Protein AF-A1HQA8-F1 (afdb_monomer_lite)

InterPro domains:
  IPR007272 Sulphur transport TsuA/YedE [PF04143] (1-130)

pLDDT: mean 73.82, std 12.8, range [49.72, 91.0]

Foldseek 3Di:
DVVVLVVLVVVLVCVVVPPDPPDQDFPWVCVVVVVVVQVVLCVVLVHDPVGLVVVVVVVDVSSVVVVVVVVVVVVVCVVCCVPPCCVPIPVPGDRDDCCVVQNSVRVSVVVVVVVVVVVVVVVVVVVVVVVVVVVVPPPDD

Organism: NCBI:txid401526

Radius of gyration: 20.5 Å; chains: 1; bounding box: 38×41×57 Å

Sequence (141 aa):
MWAIAVQTLITAVFLSKGMQPNVIWWAGPGALLGGLLFGIGIVIAGGCETGWMYRAMEGQIHFWFVGLGNIIGATLLTLAWDPIIYPLFAAPFPRIDLAKQFGLAGAIGLTLIMLLSLYIWADWYQTSKKGILLRRSPDAR

Structure (mmCIF, N/CA/C/O backbone):
data_AF-A1HQA8-F1
#
_entry.id   AF-A1HQA8-F1
#
loop_
_atom_site.group_PDB
_atom_site.id
_atom_site.type_symbol
_atom_site.label_atom_id
_atom_site.label_alt_id
_atom_site.label_comp_id
_atom_site.label_asym_id
_atom_site.label_entity_id
_atom_site.label_seq_id
_atom_site.pdbx_PDB_ins_code
_atom_site.Cartn_x
_atom_site.Cartn_y
_atom_site.Cartn_z
_atom_site.occupancy
_atom_site.B_iso_or_equiv
_atom_site.auth_seq_id
_atom_site.auth_comp_id
_atom_site.auth_asym_id
_atom_site.auth_atom_id
_atom_site.pdbx_PDB_model_num
ATOM 1 N N . MET A 1 1 ? -16.429 0.408 -6.640 1.00 69.38 1 MET A N 1
ATOM 2 C CA . MET A 1 1 ? -17.281 0.563 -5.438 1.00 69.38 1 MET A CA 1
ATOM 3 C C . MET A 1 1 ? -18.115 -0.665 -5.149 1.00 69.38 1 MET A C 1
ATOM 5 O O . MET A 1 1 ? -18.008 -1.171 -4.044 1.00 69.38 1 MET A O 1
ATOM 9 N N . TRP A 1 2 ? -18.852 -1.195 -6.128 1.00 77.31 2 TRP A N 1
ATOM 10 C CA . TRP A 1 2 ? -19.643 -2.420 -5.956 1.00 77.31 2 TRP A CA 1
ATOM 11 C C . TRP A 1 2 ? -18.849 -3.602 -5.386 1.00 77.31 2 TRP A C 1
ATOM 13 O O . TRP A 1 2 ? -19.298 -4.204 -4.423 1.00 77.31 2 TRP A O 1
ATOM 23 N N . ALA A 1 3 ? -17.632 -3.862 -5.877 1.00 82.94 3 ALA A N 1
ATOM 24 C CA . ALA A 1 3 ? -16.778 -4.924 -5.330 1.00 82.94 3 ALA A CA 1
ATOM 25 C C . ALA A 1 3 ? -16.448 -4.737 -3.833 1.00 82.94 3 ALA A C 1
ATOM 27 O O . ALA A 1 3 ? -16.482 -5.696 -3.071 1.00 82.94 3 ALA A O 1
ATOM 28 N N . ILE A 1 4 ? -16.189 -3.496 -3.401 1.00 82.06 4 ILE A N 1
ATOM 29 C CA . ILE A 1 4 ? -15.885 -3.174 -1.996 1.00 82.06 4 ILE A CA 1
ATOM 30 C C . ILE A 1 4 ? -17.142 -3.337 -1.138 1.00 82.06 4 ILE A C 1
ATOM 32 O O . ILE A 1 4 ? -17.073 -3.940 -0.075 1.00 82.06 4 ILE A O 1
ATOM 36 N N . ALA A 1 5 ? -18.294 -2.865 -1.620 1.00 80.56 5 ALA A N 1
ATOM 37 C CA . ALA A 1 5 ? -19.570 -3.013 -0.923 1.00 80.56 5 ALA A CA 1
ATOM 38 C C . ALA A 1 5 ? -19.991 -4.487 -0.781 1.00 80.56 5 ALA A C 1
ATOM 40 O O . ALA A 1 5 ? -20.459 -4.908 0.271 1.00 80.56 5 ALA A O 1
ATOM 41 N N . VAL A 1 6 ? -19.788 -5.301 -1.818 1.00 86.56 6 VAL A N 1
ATOM 42 C CA . VAL A 1 6 ? -20.059 -6.743 -1.755 1.00 86.56 6 VAL A CA 1
ATOM 43 C C . VAL A 1 6 ? -19.109 -7.422 -0.766 1.00 86.56 6 VAL A C 1
ATOM 45 O O . VAL A 1 6 ? -19.564 -8.196 0.072 1.00 86.56 6 VAL A O 1
ATOM 48 N N . GLN A 1 7 ? -17.815 -7.087 -0.786 1.00 82.88 7 GLN A N 1
ATOM 49 C CA . GLN A 1 7 ? -16.840 -7.643 0.156 1.00 82.88 7 GLN A CA 1
ATOM 50 C C . GLN A 1 7 ? -17.160 -7.288 1.616 1.00 82.88 7 GLN A C 1
ATOM 52 O O . GLN A 1 7 ? -17.046 -8.151 2.492 1.00 82.88 7 GLN A O 1
ATOM 57 N N . THR A 1 8 ? -17.571 -6.048 1.904 1.00 80.75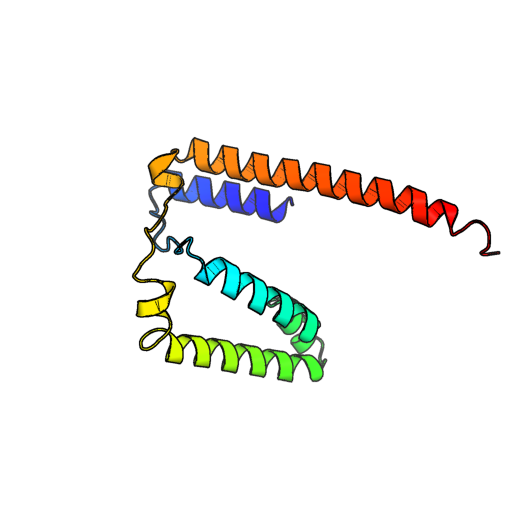 8 THR A N 1
ATOM 58 C CA . THR A 1 8 ? -17.933 -5.636 3.270 1.00 80.75 8 THR A CA 1
ATOM 59 C C . THR A 1 8 ? -19.194 -6.347 3.756 1.00 80.75 8 THR A C 1
ATOM 61 O O . THR A 1 8 ? -19.222 -6.811 4.895 1.00 80.75 8 THR A O 1
ATOM 64 N N . LEU A 1 9 ? -20.199 -6.517 2.890 1.00 81.12 9 LEU A N 1
ATOM 65 C CA . LEU A 1 9 ? -21.412 -7.280 3.200 1.00 81.12 9 LEU A CA 1
ATOM 66 C C . LEU A 1 9 ? -21.117 -8.765 3.450 1.00 81.12 9 LEU A C 1
ATOM 68 O O . LEU A 1 9 ? -21.610 -9.327 4.425 1.00 81.12 9 LEU A O 1
ATOM 72 N N . ILE A 1 10 ? -20.277 -9.395 2.623 1.00 82.88 10 ILE A N 1
ATOM 73 C CA . ILE A 1 10 ? -19.847 -10.784 2.835 1.00 82.88 10 ILE A CA 1
ATOM 74 C C . ILE A 1 10 ? -19.127 -10.896 4.181 1.00 82.88 10 ILE A C 1
ATOM 76 O O . ILE A 1 10 ? -19.504 -11.715 5.012 1.00 82.88 10 ILE A O 1
ATOM 80 N N . THR A 1 11 ? -18.156 -10.023 4.450 1.00 78.75 11 THR A N 1
ATOM 81 C CA . THR A 1 11 ? -17.411 -10.024 5.719 1.00 78.75 11 THR A CA 1
ATOM 82 C C . THR A 1 11 ? -18.355 -9.881 6.922 1.00 78.75 11 THR A C 1
ATOM 84 O O . THR A 1 11 ? -18.227 -10.621 7.894 1.00 78.75 11 THR A O 1
ATOM 87 N N . ALA A 1 12 ? -19.375 -9.023 6.838 1.00 75.25 12 ALA A N 1
ATOM 88 C CA . ALA A 1 12 ? -20.391 -8.874 7.882 1.00 75.25 12 ALA A CA 1
ATOM 89 C C . ALA A 1 12 ? -21.193 -10.161 8.155 1.00 75.25 12 ALA A C 1
ATOM 91 O O . ALA A 1 12 ? -21.435 -10.502 9.314 1.00 75.25 12 ALA A O 1
ATOM 92 N N . VAL A 1 13 ? -21.577 -10.895 7.105 1.00 78.69 13 VAL A N 1
ATOM 93 C CA . VAL A 1 13 ? -22.278 -12.187 7.226 1.00 78.69 13 VAL A CA 1
ATOM 94 C C . VAL A 1 13 ? -21.373 -13.258 7.841 1.00 78.69 13 VAL A C 1
ATOM 96 O O . VAL A 1 13 ? -21.835 -14.111 8.596 1.00 78.69 13 VAL A O 1
ATOM 99 N N . PHE A 1 14 ? -20.073 -13.219 7.554 1.00 77.12 14 PHE A N 1
ATOM 100 C CA . PHE A 1 14 ? -19.108 -14.137 8.157 1.00 77.12 14 PHE A CA 1
ATOM 101 C C . PHE A 1 14 ? -18.916 -13.853 9.654 1.00 77.12 14 PHE A C 1
ATOM 103 O O . PHE A 1 14 ? -18.914 -14.786 10.459 1.00 77.12 14 PHE A O 1
ATOM 110 N N . LEU A 1 15 ? -18.849 -12.577 10.045 1.00 73.75 15 LEU A N 1
ATOM 111 C CA . LEU A 1 15 ? -18.749 -12.181 11.451 1.00 73.75 15 LEU A CA 1
ATOM 112 C C . LEU A 1 15 ? -20.031 -12.499 12.243 1.00 73.75 15 LEU A C 1
ATOM 114 O O . LEU A 1 15 ? -19.937 -12.901 13.402 1.00 73.75 15 LEU A O 1
ATOM 118 N N . SER A 1 16 ? -21.224 -12.385 11.642 1.00 69.88 16 SER A N 1
ATOM 119 C CA . SER A 1 16 ? -22.487 -12.727 12.321 1.00 69.88 16 SER A CA 1
ATOM 120 C C . SER A 1 16 ? -22.639 -14.226 12.606 1.00 69.88 16 SER A C 1
ATOM 122 O O . SER A 1 16 ? -23.316 -14.603 13.560 1.00 69.88 16 SER A O 1
ATOM 124 N N . LYS A 1 17 ? -21.959 -15.085 11.833 1.00 73.50 17 LYS A N 1
ATOM 125 C CA . LYS A 1 17 ? -21.885 -16.538 12.062 1.00 73.50 17 LYS A CA 1
ATOM 126 C C . LYS A 1 17 ? -20.828 -16.960 13.092 1.00 73.50 17 LYS A C 1
ATOM 128 O O . LYS A 1 17 ? -20.588 -18.152 13.256 1.00 73.50 17 LYS A O 1
ATOM 133 N N . GLY A 1 18 ? -20.206 -16.011 13.795 1.00 66.69 18 GLY A N 1
ATOM 134 C CA . GLY A 1 18 ? -19.276 -16.300 14.889 1.00 66.69 18 GLY A CA 1
ATOM 135 C C . GLY A 1 18 ? -17.842 -16.611 14.455 1.00 66.69 18 GLY A C 1
ATOM 136 O O . GLY A 1 18 ? -17.030 -16.987 15.299 1.00 66.69 18 GLY A O 1
ATOM 137 N N . MET A 1 19 ? -17.490 -16.421 13.176 1.00 60.81 19 MET A N 1
ATOM 138 C CA . MET A 1 19 ? -16.084 -16.413 12.760 1.00 60.81 19 MET A CA 1
ATOM 139 C C . MET A 1 19 ? -15.442 -15.116 13.252 1.00 60.81 19 MET A C 1
ATOM 141 O O . MET A 1 19 ? -15.644 -14.044 12.681 1.00 60.81 19 MET A O 1
ATOM 145 N N . GLN A 1 20 ? -14.712 -15.212 14.364 1.00 57.09 20 GLN A N 1
ATOM 146 C CA . GLN A 1 20 ? -14.019 -14.071 14.953 1.00 57.09 20 GLN A CA 1
ATOM 147 C C . GLN A 1 20 ? -12.934 -13.549 13.991 1.00 57.09 20 GLN A C 1
ATOM 149 O O . GLN A 1 20 ? -12.233 -14.353 13.369 1.00 57.09 20 GLN A O 1
ATOM 154 N N . PRO A 1 21 ? -12.759 -12.220 13.867 1.00 56.97 21 PRO A N 1
ATOM 155 C CA . PRO A 1 21 ? -11.707 -11.639 13.042 1.00 56.97 21 PRO A CA 1
ATOM 156 C C . PRO A 1 21 ? -10.338 -11.943 13.666 1.00 56.97 21 PRO A C 1
ATOM 158 O O . PRO A 1 21 ? -9.903 -11.282 14.603 1.00 56.97 21 PRO A O 1
ATOM 161 N N . ASN A 1 22 ? -9.651 -12.963 13.148 1.00 50.12 22 ASN A N 1
ATOM 162 C CA . ASN A 1 22 ? -8.376 -13.438 13.702 1.00 50.12 22 ASN A CA 1
ATOM 163 C C . ASN A 1 22 ? -7.168 -12.544 13.334 1.00 50.12 22 ASN A C 1
ATOM 165 O O . ASN A 1 22 ? -6.042 -12.809 13.738 1.00 50.12 22 ASN A O 1
ATOM 169 N N . VAL A 1 23 ? -7.386 -11.469 12.569 1.00 54.34 23 VAL A N 1
ATOM 170 C CA . VAL A 1 23 ? -6.350 -10.517 12.136 1.00 54.34 23 VAL A CA 1
ATOM 171 C C . VAL A 1 23 ? -6.907 -9.096 12.185 1.00 54.34 23 VAL A C 1
ATOM 173 O O . VAL A 1 23 ? -7.380 -8.539 11.198 1.00 54.34 23 VAL A O 1
ATOM 176 N N . ILE A 1 24 ? -6.880 -8.518 13.383 1.00 54.84 24 ILE A N 1
ATOM 177 C CA . ILE A 1 24 ? -7.092 -7.085 13.608 1.00 54.84 24 ILE A CA 1
ATOM 178 C C . ILE A 1 24 ? -5.765 -6.365 13.384 1.00 54.84 24 ILE A C 1
ATOM 180 O O . ILE A 1 24 ? -4.810 -6.534 14.147 1.00 54.84 24 ILE A O 1
ATOM 184 N N . TRP A 1 25 ? -5.712 -5.592 12.302 1.00 54.69 25 TRP A N 1
ATOM 185 C CA . TRP A 1 25 ? -4.538 -4.825 11.912 1.00 54.69 25 TRP A CA 1
ATOM 186 C C . TRP A 1 25 ? -4.376 -3.606 12.817 1.00 54.69 25 TRP A C 1
ATOM 188 O O . TRP A 1 25 ? -5.338 -2.927 13.172 1.00 54.69 25 TRP A O 1
ATOM 198 N N . TRP A 1 26 ? -3.135 -3.344 13.206 1.00 56.41 26 TRP A N 1
ATOM 199 C CA . TRP A 1 26 ? -2.764 -2.229 14.062 1.00 56.41 26 TRP A CA 1
ATOM 200 C C . TRP A 1 26 ? -3.025 -0.915 13.317 1.00 56.41 26 TRP A C 1
ATOM 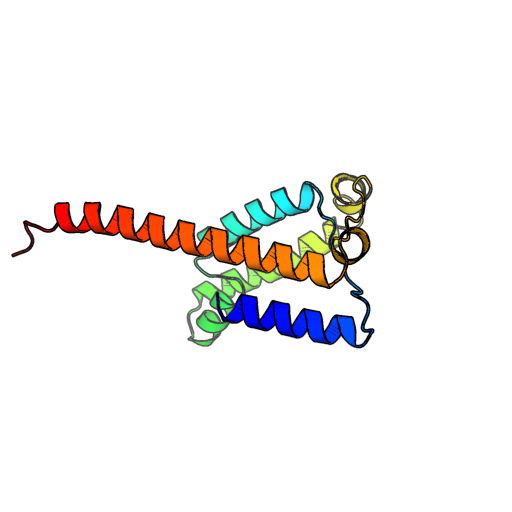202 O O . TRP A 1 26 ? -2.321 -0.586 12.362 1.00 56.41 26 TRP A O 1
ATOM 212 N N . ALA A 1 27 ? -4.030 -0.154 13.748 1.00 57.97 27 ALA A N 1
ATOM 213 C CA . ALA A 1 27 ? -4.262 1.210 13.280 1.00 57.97 27 ALA A CA 1
ATOM 214 C C . ALA A 1 27 ? -3.234 2.155 13.931 1.00 57.97 27 ALA A C 1
ATOM 216 O O . ALA A 1 27 ? -3.558 2.951 14.807 1.00 57.97 27 ALA A O 1
ATOM 217 N N . GLY A 1 28 ? -1.965 1.995 13.554 1.00 64.25 28 GLY A N 1
ATOM 218 C CA . GLY A 1 28 ? -0.849 2.817 14.016 1.00 64.25 28 GLY A CA 1
ATOM 219 C C . GLY A 1 28 ? -0.263 3.682 12.892 1.00 64.25 28 GLY A C 1
ATOM 220 O O . GLY A 1 28 ? -0.547 3.446 11.715 1.00 64.25 28 GLY A O 1
ATOM 221 N N . PRO A 1 29 ? 0.622 4.643 13.213 1.00 66.44 29 PRO A N 1
ATOM 222 C CA . PRO A 1 29 ? 1.359 5.442 12.229 1.00 66.44 29 PRO A CA 1
ATOM 223 C C . PRO A 1 29 ? 2.126 4.600 11.199 1.00 66.44 29 PRO A C 1
ATOM 225 O O . PRO A 1 29 ? 2.330 5.046 10.072 1.00 66.44 29 PRO A O 1
ATOM 228 N N . GLY A 1 30 ? 2.496 3.363 11.550 1.00 71.56 30 GLY A N 1
ATOM 229 C CA . GLY A 1 30 ? 3.108 2.409 10.625 1.00 71.56 30 GLY A CA 1
ATOM 230 C C . GLY A 1 30 ? 2.205 2.037 9.445 1.00 71.56 30 GLY A C 1
ATOM 231 O O . GLY A 1 30 ? 2.703 1.876 8.336 1.00 71.56 30 GLY A O 1
ATOM 232 N N . ALA A 1 31 ? 0.882 1.985 9.633 1.00 75.75 31 ALA A N 1
ATOM 233 C CA . ALA A 1 31 ? -0.062 1.735 8.542 1.00 75.75 31 ALA A CA 1
ATOM 234 C C . ALA A 1 31 ? -0.147 2.926 7.573 1.00 75.75 31 ALA A C 1
ATOM 236 O O . ALA A 1 31 ? -0.282 2.733 6.366 1.00 75.75 31 ALA A O 1
ATOM 237 N N . LEU A 1 32 ? -0.011 4.156 8.083 1.00 79.38 32 LEU A N 1
ATOM 238 C CA . LEU A 1 32 ? 0.024 5.363 7.256 1.00 79.38 32 LEU A CA 1
ATOM 239 C C . LEU A 1 32 ? 1.319 5.436 6.434 1.00 79.38 32 LEU A C 1
ATOM 241 O O . LEU A 1 32 ? 1.271 5.642 5.223 1.00 79.38 32 LEU A O 1
ATOM 245 N N . LEU A 1 33 ? 2.467 5.225 7.084 1.00 82.81 33 LEU A N 1
ATOM 246 C CA . LEU A 1 33 ? 3.779 5.192 6.430 1.00 82.81 33 LEU A CA 1
ATOM 247 C C . LEU A 1 33 ? 3.876 4.051 5.412 1.00 82.81 33 LEU A C 1
ATOM 249 O O . LEU A 1 33 ? 4.299 4.273 4.280 1.00 82.81 33 LEU A O 1
ATOM 253 N N . GLY A 1 34 ? 3.423 2.853 5.786 1.00 81.75 34 GLY A N 1
ATOM 254 C CA . GLY A 1 34 ? 3.368 1.695 4.898 1.00 81.75 34 GLY A CA 1
ATOM 255 C C . GLY A 1 34 ? 2.440 1.923 3.707 1.00 81.75 34 GLY A C 1
ATOM 256 O O . GLY A 1 34 ? 2.837 1.667 2.576 1.00 81.75 34 GLY A O 1
ATOM 257 N N . GLY A 1 35 ? 1.245 2.479 3.931 1.00 85.44 35 GLY A N 1
ATOM 258 C CA . GLY A 1 35 ? 0.303 2.815 2.862 1.00 85.44 35 GLY A CA 1
ATOM 259 C C . GLY A 1 35 ? 0.844 3.868 1.890 1.00 85.44 35 GLY A C 1
ATOM 260 O O . GLY A 1 35 ? 0.653 3.739 0.682 1.00 85.44 35 GLY A O 1
ATOM 261 N N . LEU A 1 36 ? 1.571 4.873 2.390 1.00 89.44 36 LEU A N 1
ATOM 262 C CA . LEU A 1 36 ? 2.229 5.880 1.555 1.00 89.44 36 LEU A CA 1
ATOM 263 C C . LEU A 1 36 ? 3.348 5.260 0.705 1.00 89.44 36 LEU A C 1
ATOM 265 O O . LEU A 1 36 ? 3.380 5.466 -0.507 1.00 89.44 36 LEU A O 1
ATOM 269 N N . LEU A 1 37 ? 4.244 4.483 1.323 1.00 87.50 37 LEU A N 1
ATOM 270 C CA . LEU A 1 37 ? 5.346 3.812 0.626 1.00 87.50 37 LEU A CA 1
ATOM 271 C C . LEU A 1 37 ? 4.829 2.808 -0.408 1.00 87.50 37 LEU A C 1
ATOM 273 O O . LEU A 1 37 ? 5.325 2.777 -1.533 1.00 87.50 37 LEU A O 1
ATOM 277 N N . PHE A 1 38 ? 3.791 2.046 -0.062 1.00 87.62 38 PHE A N 1
ATOM 278 C CA . PHE A 1 38 ? 3.110 1.140 -0.981 1.00 87.62 38 PHE A CA 1
ATOM 279 C C . PHE A 1 38 ? 2.486 1.901 -2.156 1.00 87.62 38 PHE A C 1
ATOM 281 O O . PHE A 1 38 ? 2.692 1.530 -3.309 1.00 87.62 38 PHE A O 1
ATOM 288 N N . GLY A 1 39 ? 1.793 3.011 -1.881 1.00 87.69 39 GLY A N 1
ATOM 289 C CA . GLY A 1 39 ? 1.200 3.880 -2.898 1.00 87.69 39 GLY A CA 1
ATOM 290 C C . GLY A 1 39 ? 2.225 4.467 -3.874 1.00 87.69 39 GLY A C 1
ATOM 291 O O . GLY A 1 39 ? 1.990 4.493 -5.079 1.00 87.69 39 GLY A O 1
ATOM 292 N N . ILE A 1 40 ? 3.387 4.897 -3.382 1.00 91.00 40 ILE A N 1
ATOM 293 C CA . ILE A 1 40 ? 4.485 5.375 -4.235 1.00 91.00 40 ILE A CA 1
ATOM 294 C C . ILE A 1 40 ? 5.065 4.210 -5.053 1.00 91.00 40 ILE A C 1
ATOM 296 O O . ILE A 1 40 ? 5.289 4.348 -6.256 1.00 91.00 40 ILE A O 1
ATOM 300 N N . GLY A 1 41 ? 5.245 3.047 -4.422 1.00 86.56 41 GLY A N 1
ATOM 301 C CA . GLY A 1 41 ? 5.767 1.840 -5.058 1.00 86.56 41 GLY A CA 1
ATOM 302 C C . GLY A 1 41 ? 4.935 1.380 -6.255 1.00 86.56 41 GLY A C 1
ATOM 303 O O . GLY A 1 41 ? 5.498 1.132 -7.318 1.00 86.56 41 GLY A O 1
ATOM 304 N N . ILE A 1 42 ? 3.602 1.341 -6.135 1.00 89.50 42 ILE A N 1
ATOM 305 C CA . ILE A 1 42 ? 2.721 0.915 -7.239 1.00 89.50 42 ILE A CA 1
ATOM 306 C C . ILE A 1 42 ? 2.755 1.872 -8.441 1.00 89.50 42 ILE A C 1
ATOM 308 O O . ILE A 1 42 ? 2.599 1.432 -9.580 1.00 89.50 42 ILE A O 1
ATOM 312 N N . VAL A 1 43 ? 2.986 3.173 -8.215 1.00 90.12 43 VAL A N 1
ATOM 313 C CA . VAL A 1 43 ? 3.113 4.162 -9.299 1.00 90.12 43 VAL A CA 1
ATOM 314 C C . VAL A 1 43 ? 4.426 3.960 -10.050 1.00 90.12 43 VAL A C 1
ATOM 316 O O . VAL A 1 43 ? 4.426 3.968 -11.278 1.00 90.12 43 VAL A O 1
ATOM 319 N N . ILE A 1 44 ? 5.526 3.721 -9.328 1.00 88.06 44 ILE A N 1
ATOM 320 C CA . ILE A 1 44 ? 6.842 3.447 -9.927 1.00 88.06 44 ILE A CA 1
ATOM 321 C C . ILE A 1 44 ? 6.836 2.102 -10.669 1.00 88.06 44 ILE A C 1
ATOM 323 O O . ILE A 1 44 ? 7.381 2.000 -11.763 1.00 88.06 44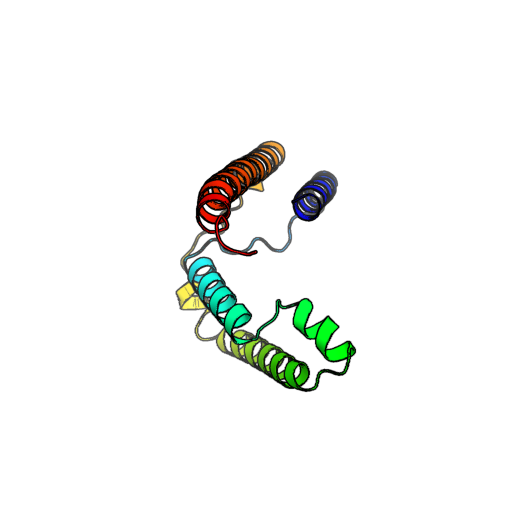 ILE A O 1
ATOM 327 N N . ALA A 1 45 ? 6.185 1.085 -10.102 1.00 85.81 45 ALA A N 1
ATOM 328 C CA . ALA A 1 45 ? 6.061 -0.247 -10.689 1.00 85.81 45 ALA A CA 1
ATOM 329 C C . ALA A 1 45 ? 5.169 -0.295 -11.947 1.00 85.81 45 ALA A C 1
ATOM 331 O O . ALA A 1 45 ? 5.180 -1.290 -12.670 1.00 85.81 45 ALA A O 1
ATOM 332 N N . GLY A 1 46 ? 4.372 0.749 -12.208 1.00 84.69 46 GLY A N 1
ATOM 333 C CA . GLY A 1 46 ? 3.500 0.824 -13.382 1.00 84.69 46 GLY A CA 1
ATOM 334 C C . GLY A 1 46 ? 2.318 -0.155 -13.358 1.00 84.69 46 GLY A C 1
ATOM 335 O O . GLY A 1 46 ? 1.724 -0.429 -14.402 1.00 84.69 46 GLY A O 1
ATOM 336 N N . GLY A 1 47 ? 1.966 -0.695 -12.188 1.00 82.44 47 GLY A N 1
ATOM 337 C CA . GLY A 1 47 ? 0.884 -1.663 -12.027 1.00 82.44 47 GLY A CA 1
ATOM 338 C C . GLY A 1 47 ? 0.503 -1.878 -10.564 1.00 82.44 47 GLY A C 1
ATOM 339 O O . GLY A 1 47 ? 1.325 -1.725 -9.664 1.00 82.44 47 GLY A O 1
ATOM 340 N N . CYS A 1 48 ? -0.760 -2.236 -10.316 1.00 86.12 48 CYS A N 1
ATOM 341 C CA . CYS A 1 48 ? -1.181 -2.675 -8.986 1.00 86.12 48 CYS A CA 1
ATOM 342 C C . CYS A 1 48 ? -0.641 -4.080 -8.682 1.00 86.12 48 CYS A C 1
ATOM 344 O O . CYS A 1 48 ? -0.225 -4.812 -9.582 1.00 86.12 48 CYS A O 1
ATOM 346 N N . GLU A 1 49 ? -0.685 -4.478 -7.413 1.00 81.62 49 GLU A N 1
ATOM 347 C CA . GLU A 1 49 ? -0.168 -5.772 -6.956 1.00 81.62 49 GLU A CA 1
ATOM 348 C C . GLU A 1 49 ? -0.797 -6.975 -7.674 1.00 81.62 49 GLU A C 1
ATOM 350 O O . GLU A 1 49 ? -0.110 -7.934 -7.993 1.00 81.62 49 GLU A O 1
ATOM 355 N N . THR A 1 50 ? -2.080 -6.917 -8.019 1.00 83.38 50 THR A N 1
ATOM 356 C CA . THR A 1 50 ? -2.702 -7.949 -8.862 1.00 83.38 50 THR A CA 1
ATOM 357 C C . THR A 1 50 ? -2.442 -7.716 -10.354 1.00 83.38 50 THR A C 1
ATOM 359 O O . THR A 1 50 ? -2.418 -8.657 -11.139 1.00 83.38 50 THR A O 1
ATOM 362 N N . GLY A 1 51 ? -2.204 -6.470 -10.765 1.00 83.69 51 GLY A N 1
ATOM 363 C CA . GLY A 1 51 ? -2.016 -6.062 -12.156 1.00 83.69 51 GLY A CA 1
ATOM 364 C C . GLY A 1 51 ? -0.680 -6.489 -12.759 1.00 83.69 51 GLY A C 1
ATOM 365 O O . GLY A 1 51 ? -0.656 -6.880 -13.925 1.00 83.69 51 GLY A O 1
ATOM 366 N N . TRP A 1 52 ? 0.420 -6.475 -11.994 1.00 84.50 52 TRP A N 1
ATOM 367 C CA . TRP A 1 52 ? 1.693 -7.008 -12.501 1.00 84.50 52 TRP A CA 1
ATOM 368 C C . TRP A 1 52 ? 1.608 -8.520 -12.734 1.00 84.50 52 TRP A C 1
ATOM 370 O O . TRP A 1 52 ? 2.194 -9.001 -13.699 1.00 84.50 52 TRP A O 1
ATOM 380 N N . MET A 1 53 ? 0.833 -9.252 -11.918 1.00 83.69 53 MET A N 1
ATOM 381 C CA . MET A 1 53 ? 0.634 -10.695 -12.091 1.00 83.69 53 MET A CA 1
ATOM 382 C C . MET A 1 53 ? -0.059 -10.995 -13.424 1.00 83.69 53 MET A C 1
ATOM 384 O O . MET A 1 53 ? 0.452 -11.792 -14.206 1.00 83.69 53 MET A O 1
ATOM 388 N N . TYR A 1 54 ? -1.166 -10.308 -13.736 1.00 85.56 54 TYR A N 1
ATOM 389 C CA . TYR A 1 54 ? -1.859 -10.491 -15.019 1.00 85.56 54 TYR A CA 1
ATOM 390 C C . TYR A 1 54 ? -0.971 -10.116 -16.217 1.00 85.56 54 TYR A C 1
ATOM 392 O O . TYR A 1 54 ? -0.857 -10.891 -17.163 1.00 85.56 54 TYR A O 1
ATOM 400 N N . ARG A 1 55 ? -0.259 -8.983 -16.161 1.00 84.19 55 ARG A N 1
ATOM 401 C CA . ARG A 1 55 ? 0.601 -8.520 -17.269 1.00 84.19 55 ARG A CA 1
ATOM 402 C C . ARG A 1 55 ? 1.871 -9.353 -17.454 1.00 84.19 55 ARG A C 1
ATOM 404 O O . ARG A 1 55 ? 2.366 -9.481 -18.574 1.00 84.19 55 ARG A O 1
ATOM 411 N N . ALA A 1 56 ? 2.389 -9.949 -16.382 1.00 85.38 56 ALA A N 1
ATOM 412 C CA . ALA A 1 56 ? 3.472 -10.923 -16.469 1.00 85.38 56 ALA A CA 1
ATOM 413 C C . ALA A 1 56 ? 3.021 -12.190 -17.216 1.00 85.38 56 ALA A C 1
ATOM 415 O O . ALA A 1 56 ? 3.801 -12.738 -17.998 1.00 85.38 56 ALA A O 1
ATOM 416 N N . MET A 1 57 ? 1.759 -12.610 -17.037 1.00 84.75 57 MET A N 1
ATOM 417 C CA . MET A 1 57 ? 1.158 -13.739 -17.761 1.00 84.75 57 MET A CA 1
ATOM 418 C C . MET A 1 57 ? 0.795 -13.412 -19.219 1.00 84.75 57 MET A C 1
ATOM 420 O O . MET A 1 57 ? 0.756 -14.317 -20.046 1.00 84.75 57 MET A O 1
ATOM 424 N N . GLU A 1 58 ? 0.613 -12.136 -19.567 1.00 86.88 58 GLU A N 1
ATOM 425 C CA . GLU A 1 58 ? 0.464 -11.666 -20.958 1.00 86.88 58 GLU A CA 1
ATOM 426 C C . GLU A 1 58 ? 1.792 -11.665 -21.751 1.00 86.88 58 GLU A C 1
ATOM 428 O O . GLU A 1 58 ? 1.815 -11.307 -22.927 1.00 86.88 58 GLU A O 1
ATOM 433 N N . GLY A 1 59 ? 2.910 -12.061 -21.129 1.00 85.50 59 GLY A N 1
ATOM 434 C CA . GLY A 1 59 ? 4.219 -12.184 -21.782 1.00 85.50 59 GLY A CA 1
ATOM 435 C C . GLY A 1 59 ? 5.085 -10.920 -21.735 1.00 85.50 59 GLY A C 1
ATOM 436 O O . GLY A 1 59 ? 6.137 -10.865 -22.371 1.00 85.50 59 GLY A O 1
ATOM 437 N N . GLN A 1 60 ? 4.693 -9.896 -20.969 1.00 84.38 60 GLN A N 1
ATOM 438 C CA . GLN A 1 60 ? 5.497 -8.684 -20.806 1.00 84.38 60 GLN A CA 1
ATOM 439 C C . GLN A 1 60 ? 6.608 -8.904 -19.771 1.00 84.38 60 GLN A C 1
ATOM 441 O O . GLN A 1 60 ? 6.386 -8.838 -18.562 1.00 84.38 60 GLN A O 1
ATOM 446 N N . ILE A 1 61 ? 7.833 -9.105 -20.258 1.00 85.12 61 ILE A N 1
ATOM 447 C CA . ILE A 1 61 ? 9.024 -9.413 -19.443 1.00 85.12 61 ILE A CA 1
ATOM 448 C C . ILE A 1 61 ? 9.318 -8.327 -18.393 1.00 85.12 61 ILE A C 1
ATOM 450 O O . ILE A 1 61 ? 9.799 -8.632 -17.307 1.00 85.12 61 ILE A O 1
ATOM 454 N N . HIS A 1 62 ? 8.975 -7.063 -18.660 1.00 84.25 62 HIS A N 1
ATOM 455 C CA . HIS A 1 62 ? 9.171 -5.974 -17.697 1.00 84.25 62 HIS A CA 1
ATOM 456 C C . HIS A 1 62 ? 8.471 -6.240 -16.348 1.00 84.25 62 HIS A C 1
ATOM 458 O O . HIS A 1 62 ? 9.039 -5.972 -15.291 1.00 84.25 62 HIS A O 1
ATOM 464 N N . PHE A 1 63 ? 7.281 -6.852 -16.366 1.00 84.88 63 PHE A N 1
ATOM 465 C CA . PHE A 1 63 ? 6.508 -7.134 -15.151 1.00 84.88 63 PHE A CA 1
ATOM 466 C C . PHE A 1 63 ? 7.037 -8.327 -14.346 1.00 84.88 63 PHE A C 1
ATOM 468 O O . PHE A 1 63 ? 6.704 -8.461 -13.170 1.00 84.88 63 PHE A O 1
ATOM 475 N N . TRP A 1 64 ? 7.920 -9.146 -14.922 1.00 85.12 64 TRP A N 1
ATOM 476 C CA . TRP A 1 64 ? 8.613 -10.202 -14.181 1.00 85.12 64 TRP A CA 1
ATOM 477 C C . TRP A 1 64 ? 9.618 -9.619 -13.185 1.00 85.12 64 TRP A C 1
ATOM 479 O O . TRP A 1 64 ? 9.697 -10.075 -12.046 1.00 85.12 64 TRP A O 1
ATOM 489 N N . PHE A 1 65 ? 10.333 -8.560 -13.577 1.00 86.75 65 PHE A N 1
ATOM 490 C CA . PHE A 1 65 ? 11.247 -7.848 -12.680 1.00 86.75 65 PHE A CA 1
ATOM 491 C C . PHE A 1 65 ? 10.500 -7.112 -11.567 1.00 86.75 65 PHE A C 1
ATOM 493 O O . PHE A 1 65 ? 10.946 -7.122 -10.421 1.00 86.75 65 PHE A O 1
ATOM 500 N N . VAL A 1 66 ? 9.333 -6.542 -11.880 1.00 87.62 66 VAL A N 1
ATOM 501 C CA . VAL A 1 66 ? 8.433 -5.956 -10.875 1.00 87.62 66 VAL A CA 1
ATOM 502 C C . VAL A 1 66 ? 7.984 -7.017 -9.864 1.00 87.62 66 VAL A C 1
ATOM 504 O O . VAL A 1 66 ? 8.040 -6.779 -8.659 1.00 87.62 66 VAL A O 1
ATOM 507 N N . GLY A 1 67 ? 7.613 -8.210 -10.338 1.00 87.25 67 GLY A N 1
ATOM 508 C CA . GLY A 1 67 ? 7.253 -9.346 -9.488 1.00 87.25 67 GLY A CA 1
ATOM 509 C C . GLY A 1 67 ? 8.383 -9.807 -8.570 1.00 87.25 67 GLY A C 1
ATOM 510 O O . GLY A 1 67 ? 8.173 -9.986 -7.372 1.00 87.25 67 GLY A O 1
ATOM 511 N N . LEU A 1 68 ? 9.600 -9.937 -9.104 1.00 89.38 68 LEU A N 1
ATOM 512 C CA . LEU A 1 68 ? 10.788 -10.252 -8.306 1.00 89.38 68 LEU A CA 1
ATOM 513 C C . LEU A 1 68 ? 11.052 -9.184 -7.240 1.00 89.38 68 LEU A C 1
ATOM 515 O O . LEU A 1 68 ? 11.294 -9.524 -6.084 1.00 89.38 68 LEU A O 1
ATOM 519 N N . GLY A 1 69 ? 10.949 -7.904 -7.604 1.00 87.50 69 GLY A N 1
ATOM 520 C CA . GLY A 1 69 ? 11.073 -6.791 -6.665 1.00 87.50 69 GLY A CA 1
ATOM 521 C C . GLY A 1 69 ? 10.038 -6.848 -5.539 1.00 87.50 69 GLY A C 1
ATOM 522 O O . GLY A 1 69 ? 10.388 -6.616 -4.384 1.00 87.50 69 GLY A O 1
ATOM 523 N N . ASN A 1 70 ? 8.794 -7.230 -5.849 1.00 89.62 70 ASN A N 1
ATOM 524 C CA . ASN A 1 70 ? 7.743 -7.423 -4.849 1.00 89.62 70 ASN A CA 1
ATOM 525 C C . ASN A 1 70 ? 8.081 -8.578 -3.886 1.00 89.62 70 ASN A C 1
ATOM 527 O O . ASN A 1 70 ? 8.077 -8.388 -2.673 1.00 89.62 70 ASN A O 1
ATOM 531 N N . ILE A 1 71 ? 8.473 -9.748 -4.406 1.00 89.19 71 ILE A N 1
ATOM 532 C CA . ILE A 1 71 ? 8.837 -10.913 -3.577 1.00 89.19 71 ILE A CA 1
ATOM 533 C C . ILE A 1 71 ? 10.021 -10.588 -2.657 1.00 89.19 71 ILE A C 1
ATOM 535 O O . ILE A 1 71 ? 9.985 -10.890 -1.462 1.00 89.19 71 ILE A O 1
ATOM 539 N N . ILE A 1 72 ? 11.060 -9.942 -3.190 1.00 90.62 72 ILE A N 1
ATOM 540 C CA . ILE A 1 72 ? 12.236 -9.534 -2.411 1.00 90.62 72 ILE A CA 1
ATOM 541 C C . ILE A 1 72 ? 11.835 -8.501 -1.352 1.00 90.62 72 ILE A C 1
ATOM 543 O O . ILE A 1 72 ? 12.218 -8.643 -0.192 1.00 90.62 72 ILE A O 1
ATOM 547 N N . GLY A 1 73 ? 11.031 -7.501 -1.719 1.00 86.00 73 GLY A N 1
ATOM 548 C CA . GLY A 1 73 ? 10.535 -6.476 -0.801 1.00 86.00 73 GLY A CA 1
ATOM 549 C C . GLY A 1 73 ? 9.703 -7.054 0.347 1.00 86.00 73 GLY A C 1
ATOM 550 O O . GLY A 1 73 ? 9.949 -6.721 1.505 1.00 86.00 73 GLY A O 1
ATOM 551 N N . ALA A 1 74 ? 8.781 -7.975 0.054 1.00 86.19 74 ALA A N 1
ATOM 552 C CA . ALA A 1 74 ? 7.964 -8.663 1.055 1.00 86.19 74 ALA A CA 1
ATOM 553 C C . ALA A 1 74 ? 8.811 -9.539 1.994 1.00 86.19 74 ALA A C 1
ATOM 555 O O . ALA A 1 74 ? 8.595 -9.564 3.210 1.00 86.19 74 ALA A O 1
ATOM 556 N N . THR A 1 75 ? 9.818 -10.220 1.443 1.00 86.88 75 THR A N 1
ATOM 557 C CA . THR A 1 75 ? 10.748 -11.048 2.222 1.00 86.88 75 THR A CA 1
ATOM 558 C C . THR A 1 75 ? 11.610 -10.187 3.146 1.00 86.88 75 THR A C 1
ATOM 560 O O . THR A 1 75 ? 11.711 -10.477 4.336 1.00 86.88 75 THR A O 1
ATOM 563 N N . LEU A 1 76 ? 12.180 -9.088 2.639 1.00 85.06 76 LEU A N 1
ATOM 564 C CA . LEU A 1 76 ? 12.954 -8.137 3.442 1.00 85.06 76 LEU A CA 1
ATOM 565 C C . LEU A 1 76 ? 12.111 -7.502 4.545 1.00 85.06 76 LEU A C 1
ATOM 567 O O . LEU A 1 76 ? 12.584 -7.374 5.672 1.0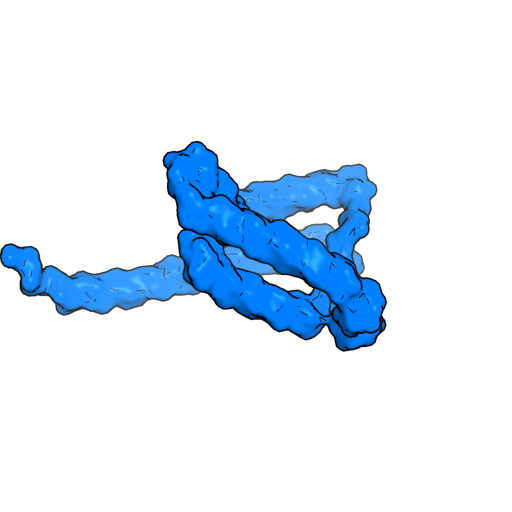0 85.06 76 LEU A O 1
ATOM 571 N N . LEU A 1 77 ? 10.862 -7.141 4.242 1.00 81.94 77 LEU A N 1
ATOM 572 C CA . LEU A 1 77 ? 9.948 -6.595 5.237 1.00 81.94 77 LEU A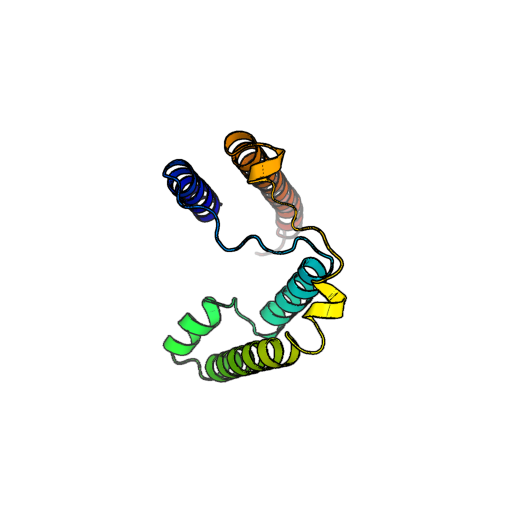 CA 1
ATOM 573 C C . LEU A 1 77 ? 9.685 -7.604 6.356 1.00 81.94 77 LEU A C 1
ATOM 575 O O . LEU A 1 77 ? 9.696 -7.219 7.519 1.00 81.94 77 LEU A O 1
ATOM 579 N N . THR A 1 78 ? 9.509 -8.883 6.016 1.00 81.56 78 THR A N 1
ATOM 580 C CA . THR A 1 78 ? 9.297 -9.961 6.993 1.00 81.56 78 THR A CA 1
ATOM 581 C C . THR A 1 78 ? 10.536 -10.169 7.867 1.00 81.56 78 THR A C 1
ATOM 583 O O . THR A 1 78 ? 10.418 -10.269 9.083 1.00 81.56 78 THR A O 1
ATOM 586 N N . LEU A 1 79 ? 11.736 -10.154 7.279 1.00 81.62 79 LEU A N 1
ATOM 587 C CA . LEU A 1 79 ? 12.996 -10.281 8.021 1.00 81.62 79 LEU A CA 1
ATOM 588 C C . LEU A 1 79 ? 13.272 -9.079 8.939 1.00 81.62 79 LEU A C 1
ATOM 590 O O . LEU A 1 79 ? 13.791 -9.246 10.039 1.00 81.62 79 LEU A O 1
ATOM 594 N N . ALA A 1 80 ? 12.920 -7.867 8.505 1.00 79.62 80 ALA A N 1
ATOM 595 C CA . ALA A 1 80 ? 13.054 -6.650 9.306 1.00 79.62 80 ALA A CA 1
ATOM 596 C C . ALA A 1 80 ? 11.922 -6.476 10.339 1.00 79.62 80 ALA A C 1
ATOM 598 O O . ALA A 1 80 ? 12.023 -5.613 11.221 1.00 79.62 80 ALA A O 1
ATOM 599 N N . TRP A 1 81 ? 10.855 -7.279 10.246 1.00 73.00 81 TRP A N 1
ATOM 600 C CA . TRP A 1 81 ? 9.658 -7.135 11.069 1.00 73.00 81 TRP A CA 1
ATOM 601 C C . TRP A 1 81 ? 9.935 -7.403 12.547 1.00 73.00 81 TRP A C 1
ATOM 603 O O . TRP A 1 81 ? 9.736 -6.512 13.372 1.00 73.00 81 TRP A O 1
ATOM 613 N N . ASP A 1 82 ? 10.450 -8.590 12.867 1.00 67.25 82 ASP A N 1
ATOM 614 C CA . ASP A 1 82 ? 10.707 -9.029 14.244 1.00 67.25 82 ASP A CA 1
ATOM 615 C C . ASP A 1 82 ? 11.744 -8.170 14.998 1.00 67.25 82 ASP A C 1
ATOM 617 O O . ASP A 1 82 ? 11.479 -7.803 16.146 1.00 67.25 82 ASP A O 1
ATOM 621 N N . PRO A 1 83 ? 12.899 -7.791 14.408 1.00 65.56 83 PRO A N 1
ATOM 622 C CA . PRO A 1 83 ? 13.931 -7.068 15.153 1.00 65.56 83 PRO A CA 1
ATOM 623 C C . PRO A 1 83 ? 13.731 -5.545 15.226 1.00 65.56 83 PRO A C 1
ATOM 625 O O . PRO A 1 83 ? 14.207 -4.929 16.177 1.00 65.56 83 PRO A O 1
ATOM 628 N N . ILE A 1 84 ? 13.088 -4.909 14.235 1.00 62.34 84 ILE A N 1
ATOM 629 C CA . ILE A 1 84 ? 13.137 -3.439 14.068 1.00 62.34 84 ILE A CA 1
ATOM 630 C C . ILE A 1 84 ? 11.738 -2.820 14.013 1.00 62.34 84 ILE A C 1
ATOM 632 O O . ILE A 1 84 ? 11.457 -1.849 14.718 1.00 62.34 84 ILE A O 1
ATOM 636 N N . ILE A 1 85 ? 10.844 -3.361 13.185 1.00 63.16 85 ILE A N 1
ATOM 637 C CA . ILE A 1 85 ? 9.549 -2.718 12.916 1.00 63.16 85 ILE A CA 1
ATOM 638 C C . ILE A 1 85 ? 8.535 -3.007 14.030 1.00 63.16 85 ILE A C 1
ATOM 640 O O . ILE A 1 85 ? 7.787 -2.112 14.431 1.00 63.16 85 ILE A O 1
ATOM 644 N N . TYR A 1 86 ? 8.543 -4.215 14.593 1.00 59.94 86 TYR A N 1
ATOM 645 C CA . TYR A 1 86 ? 7.643 -4.615 15.672 1.00 59.94 86 TYR A CA 1
ATOM 646 C C . TYR A 1 86 ? 7.773 -3.756 16.951 1.00 59.94 86 TYR A C 1
ATOM 648 O O . TYR A 1 86 ? 6.754 -3.216 17.397 1.00 59.94 86 TYR A O 1
ATOM 656 N N . PRO A 1 87 ? 8.969 -3.532 17.535 1.00 60.06 87 PRO A N 1
ATOM 657 C CA . PRO A 1 87 ? 9.097 -2.726 18.753 1.00 60.06 87 PRO A CA 1
ATOM 658 C C . PRO A 1 87 ? 8.861 -1.222 18.529 1.00 60.06 87 PRO A C 1
ATOM 660 O O . PRO A 1 87 ? 8.390 -0.543 19.439 1.00 60.06 87 PRO A O 1
ATOM 663 N N . LEU A 1 88 ? 9.159 -0.696 17.335 1.00 59.75 88 LEU A N 1
ATOM 664 C CA . LEU A 1 88 ? 9.121 0.746 17.060 1.00 59.75 88 LEU A CA 1
ATOM 665 C C . LEU A 1 88 ? 7.756 1.234 16.543 1.00 59.75 88 LEU A C 1
ATOM 667 O O . LEU A 1 88 ? 7.342 2.348 16.855 1.00 59.75 88 LEU A O 1
ATOM 671 N N . PHE A 1 89 ? 7.048 0.406 15.767 1.00 58.91 89 PHE A N 1
ATOM 672 C CA . PHE A 1 89 ? 5.796 0.790 15.103 1.00 58.91 89 PHE A CA 1
ATOM 673 C C . PHE A 1 89 ? 4.560 -0.003 15.550 1.00 58.91 89 PHE A C 1
ATOM 675 O O . PHE A 1 89 ? 3.454 0.518 15.400 1.00 58.91 89 PHE A O 1
ATOM 682 N N . ALA A 1 90 ? 4.707 -1.220 16.094 1.00 56.53 90 ALA A N 1
ATOM 683 C CA . ALA A 1 90 ? 3.568 -2.064 16.486 1.00 56.53 90 ALA A CA 1
ATOM 684 C C . ALA A 1 90 ? 3.342 -2.122 18.009 1.00 56.53 90 ALA A C 1
ATOM 686 O O . ALA A 1 90 ? 2.207 -1.999 18.459 1.00 56.53 90 ALA A O 1
ATOM 687 N N . ALA A 1 91 ? 4.402 -2.249 18.812 1.00 53.12 91 ALA A N 1
ATOM 688 C CA . ALA A 1 91 ? 4.309 -2.365 20.273 1.00 53.12 91 ALA A CA 1
ATOM 689 C C . ALA A 1 91 ? 3.669 -1.163 21.019 1.00 53.12 91 ALA A C 1
ATOM 691 O O . ALA A 1 91 ? 3.011 -1.406 22.032 1.00 53.12 91 ALA A O 1
ATOM 692 N N . PRO A 1 92 ? 3.796 0.108 20.572 1.00 55.69 92 PRO A N 1
ATOM 693 C CA . PRO A 1 92 ? 3.242 1.249 21.314 1.00 55.69 92 PRO A CA 1
ATOM 694 C C . PRO A 1 92 ? 1.753 1.537 21.071 1.00 55.69 92 PRO A C 1
ATOM 696 O O . PRO A 1 92 ? 1.178 2.358 21.785 1.00 55.69 92 PRO A O 1
ATOM 699 N N . PHE A 1 93 ? 1.121 0.934 20.055 1.00 52.59 93 PHE A N 1
ATOM 700 C CA . PHE A 1 93 ? -0.203 1.369 19.597 1.00 52.59 93 PHE A CA 1
ATOM 701 C C . PHE A 1 93 ? -1.317 0.385 19.982 1.00 52.59 93 PHE A C 1
ATOM 703 O O . PHE A 1 93 ? -1.189 -0.820 19.755 1.00 52.59 93 PHE A O 1
ATOM 710 N N . PRO A 1 94 ? -2.439 0.869 20.548 1.00 56.28 94 PRO A N 1
ATOM 711 C CA . PRO A 1 94 ? -3.555 0.014 20.923 1.00 56.28 94 PRO A CA 1
ATOM 712 C C . PRO A 1 94 ? -4.194 -0.610 19.677 1.00 56.28 94 PRO A C 1
ATOM 714 O O . PRO A 1 94 ? -4.395 0.056 18.661 1.00 56.28 94 PRO A O 1
ATOM 717 N N . ARG A 1 95 ? -4.562 -1.893 19.758 1.00 52.25 95 ARG A N 1
ATOM 718 C CA . ARG A 1 95 ? -5.386 -2.540 18.728 1.00 52.25 95 ARG A CA 1
ATOM 719 C C . ARG A 1 95 ? -6.797 -1.958 18.798 1.00 52.25 95 ARG A C 1
ATOM 721 O O . ARG A 1 95 ? -7.585 -2.345 19.658 1.00 52.25 95 ARG A O 1
ATOM 728 N N . ILE A 1 96 ? -7.093 -0.995 17.932 1.00 55.03 96 ILE A N 1
ATOM 729 C CA . ILE A 1 96 ? -8.399 -0.335 17.886 1.00 55.03 96 ILE A CA 1
ATOM 730 C C . ILE A 1 96 ? -9.329 -1.176 17.013 1.00 55.03 96 ILE A C 1
ATOM 732 O O . ILE A 1 96 ? -9.227 -1.172 15.789 1.00 55.03 96 ILE A O 1
ATOM 736 N N . ASP A 1 97 ? -10.212 -1.933 17.653 1.00 54.44 97 ASP A N 1
ATOM 737 C CA . ASP A 1 97 ? -11.199 -2.765 16.974 1.00 54.44 97 ASP A CA 1
ATOM 738 C C . ASP A 1 97 ? -12.544 -2.026 16.924 1.00 54.44 97 ASP A C 1
ATOM 740 O O . ASP A 1 97 ? -13.281 -1.960 17.916 1.00 54.44 97 ASP A O 1
ATOM 744 N N . LEU A 1 98 ? -12.872 -1.452 15.761 1.00 51.91 98 LEU A N 1
ATOM 745 C CA . LEU A 1 98 ? -14.153 -0.772 15.554 1.00 51.91 98 LEU A CA 1
ATOM 746 C C . LEU A 1 98 ? -15.346 -1.736 15.705 1.00 51.91 98 LEU A C 1
ATOM 748 O O . LEU A 1 98 ? -16.442 -1.283 16.036 1.00 51.91 98 LEU A O 1
ATOM 752 N N . ALA A 1 99 ? -15.154 -3.053 15.539 1.00 51.91 99 ALA A N 1
ATOM 753 C CA . ALA A 1 99 ? -16.219 -4.037 15.732 1.00 51.91 99 ALA A CA 1
ATOM 754 C C . ALA A 1 99 ? -16.566 -4.249 17.217 1.00 51.91 99 ALA A C 1
ATOM 756 O O . ALA A 1 99 ? -17.728 -4.508 17.537 1.00 51.91 99 ALA A O 1
ATOM 757 N N . LYS A 1 100 ? -15.595 -4.086 18.132 1.00 51.88 100 LYS A N 1
ATOM 758 C CA . LYS A 1 100 ? -15.820 -4.170 19.589 1.00 51.88 100 LYS A CA 1
ATOM 759 C C . LYS A 1 100 ? -16.311 -2.861 20.212 1.00 51.88 100 LYS A C 1
ATOM 761 O O . LYS A 1 100 ? -17.038 -2.922 21.196 1.00 51.88 100 LYS A O 1
ATOM 766 N N . GLN A 1 101 ? -15.940 -1.699 19.664 1.00 53.44 101 GLN A N 1
ATOM 767 C CA . GLN A 1 101 ? -16.327 -0.392 20.225 1.00 53.44 101 GLN A CA 1
ATOM 768 C C . GLN A 1 101 ? -17.667 0.153 19.699 1.00 53.44 101 GLN A C 1
ATOM 770 O O . GLN A 1 101 ? -18.380 0.804 20.454 1.00 53.44 101 GLN A O 1
ATOM 775 N N . PHE A 1 102 ? -18.032 -0.117 18.439 1.00 52.81 102 PHE A N 1
ATOM 776 C CA . PHE A 1 102 ? -19.252 0.420 17.804 1.00 52.81 102 PHE A CA 1
ATOM 777 C C . PHE A 1 102 ? -20.307 -0.648 17.461 1.00 52.81 102 PHE A C 1
ATOM 779 O O . PHE A 1 102 ? -21.395 -0.321 16.983 1.00 52.81 102 PHE A O 1
ATOM 786 N N . GLY A 1 103 ? -20.006 -1.928 17.707 1.00 64.12 103 GLY A N 1
ATOM 787 C CA . GLY A 1 103 ? -20.844 -3.058 17.312 1.00 64.12 103 GLY A CA 1
ATOM 788 C C . GLY A 1 103 ? -20.798 -3.339 15.805 1.00 64.12 103 GLY A C 1
ATOM 789 O O . GLY A 1 103 ? -20.478 -2.472 14.989 1.00 64.12 103 GLY A O 1
ATOM 790 N N . LEU A 1 104 ? -21.147 -4.574 15.423 1.00 62.03 104 LEU A N 1
ATOM 791 C CA . LEU A 1 104 ? -21.148 -5.044 14.030 1.00 62.03 104 LEU A CA 1
ATOM 792 C C . LEU A 1 104 ? -21.921 -4.085 13.103 1.00 62.03 104 LEU A C 1
ATOM 794 O O . LEU A 1 104 ? -21.449 -3.741 12.025 1.00 62.03 104 LEU A O 1
ATOM 798 N N . ALA A 1 105 ? -23.074 -3.591 13.562 1.00 63.28 105 ALA A N 1
ATOM 799 C CA . ALA A 1 105 ? -23.910 -2.654 12.816 1.00 63.28 105 ALA A CA 1
ATOM 800 C C . ALA A 1 105 ? -23.269 -1.260 12.653 1.00 63.28 105 ALA A C 1
ATOM 802 O O . ALA A 1 105 ? -23.384 -0.660 11.584 1.00 63.28 105 ALA A O 1
ATOM 803 N N . GLY A 1 106 ? -22.556 -0.758 13.669 1.00 64.81 106 GLY A N 1
ATOM 804 C CA . GLY A 1 106 ? -21.893 0.548 13.623 1.00 64.81 106 GLY A CA 1
ATOM 805 C C . GLY A 1 106 ? -20.677 0.564 12.695 1.00 64.81 106 GLY A C 1
ATOM 806 O O . GLY A 1 106 ? -20.508 1.504 11.921 1.00 64.81 106 GLY A O 1
ATOM 807 N N . ALA A 1 107 ? -19.878 -0.506 12.692 1.00 65.00 107 ALA A N 1
ATOM 808 C CA . ALA A 1 107 ? -18.734 -0.640 11.786 1.00 65.00 107 ALA A CA 1
ATOM 809 C C . ALA A 1 107 ? -19.166 -0.727 10.306 1.00 65.00 107 ALA A C 1
ATOM 811 O O . ALA A 1 107 ? -18.547 -0.123 9.426 1.00 65.00 107 ALA A O 1
ATOM 812 N N . ILE A 1 108 ? -20.268 -1.428 10.024 1.00 67.81 108 ILE A N 1
ATOM 813 C CA . ILE A 1 108 ? -20.837 -1.525 8.671 1.00 67.81 108 ILE A CA 1
ATOM 814 C C . ILE A 1 108 ? -21.432 -0.180 8.237 1.00 67.81 108 ILE A C 1
ATOM 816 O O . ILE A 1 108 ? -21.171 0.280 7.127 1.00 67.81 108 ILE A O 1
ATOM 820 N N . GLY A 1 109 ? -22.189 0.483 9.118 1.00 73.38 109 GLY A N 1
ATOM 821 C CA . GLY A 1 109 ? -22.759 1.800 8.838 1.00 73.38 109 GLY A CA 1
ATOM 822 C C . GLY A 1 109 ? -21.682 2.838 8.524 1.00 73.38 109 GLY A C 1
ATOM 823 O O . GLY A 1 109 ? -21.758 3.514 7.501 1.00 73.38 109 GLY A O 1
ATOM 824 N N . LEU A 1 110 ? -20.632 2.912 9.346 1.00 74.50 110 LEU A N 1
ATOM 825 C CA . LEU A 1 110 ? -19.533 3.860 9.159 1.00 74.50 110 LEU A CA 1
ATOM 826 C C . LEU A 1 110 ? -18.771 3.613 7.847 1.00 74.50 110 LEU A C 1
ATOM 828 O O . LEU A 1 110 ? -18.491 4.559 7.112 1.00 74.50 110 LEU A O 1
ATOM 832 N N . THR A 1 111 ? -18.462 2.352 7.528 1.00 76.00 111 THR A N 1
ATOM 833 C CA . THR A 1 111 ? -17.730 2.006 6.297 1.00 76.00 111 THR A CA 1
ATOM 834 C C . THR A 1 111 ? -18.547 2.306 5.043 1.00 76.00 111 THR A C 1
ATOM 836 O O . THR A 1 111 ? -18.007 2.863 4.088 1.00 76.00 111 THR A O 1
ATOM 839 N N . LEU A 1 112 ? -19.852 2.017 5.045 1.00 77.94 112 LEU A N 1
ATOM 840 C CA . LEU A 1 112 ? -20.738 2.349 3.926 1.00 77.94 112 LEU A CA 1
ATOM 841 C C . LEU A 1 112 ? -20.930 3.861 3.770 1.00 77.94 112 LEU A C 1
ATOM 843 O O . LEU A 1 112 ? -20.868 4.358 2.648 1.00 77.94 112 LEU A O 1
ATOM 847 N N . ILE A 1 113 ? -21.095 4.604 4.870 1.00 82.75 113 ILE A N 1
ATOM 848 C CA . ILE A 1 113 ? -21.204 6.071 4.843 1.00 82.75 113 ILE A CA 1
ATOM 849 C C . ILE A 1 113 ? -19.920 6.697 4.297 1.00 82.75 113 ILE A C 1
ATOM 851 O O . ILE A 1 113 ? -19.984 7.573 3.436 1.00 82.75 113 ILE A O 1
ATOM 855 N N . MET A 1 114 ? -18.754 6.227 4.748 1.00 80.00 114 MET A N 1
ATOM 856 C CA . MET A 1 114 ? -17.465 6.706 4.251 1.00 80.00 114 MET A CA 1
ATOM 857 C C . MET A 1 114 ? -17.272 6.379 2.762 1.00 80.00 114 MET A C 1
ATOM 859 O O . MET A 1 114 ? -16.764 7.200 2.002 1.00 80.00 114 MET A O 1
ATOM 863 N N . LEU A 1 115 ? -17.698 5.197 2.311 1.00 82.88 115 LEU A N 1
ATOM 864 C CA . LEU A 1 115 ? -17.599 4.821 0.902 1.00 82.88 115 LEU A CA 1
ATOM 865 C C . LEU A 1 115 ? -18.531 5.671 0.020 1.00 82.88 115 LEU A C 1
ATOM 867 O O . LEU A 1 115 ? -18.129 6.102 -1.061 1.00 82.88 115 LEU A O 1
ATOM 871 N N . LEU A 1 116 ? -19.753 5.939 0.489 1.00 84.44 116 LEU A N 1
ATOM 872 C CA . LEU A 1 116 ? -20.731 6.785 -0.199 1.00 84.44 116 LEU A CA 1
ATOM 873 C C . LEU A 1 116 ? -20.289 8.251 -0.252 1.00 84.44 116 LEU A C 1
ATOM 875 O O . LEU A 1 116 ? -20.439 8.892 -1.290 1.00 84.44 116 LEU A O 1
ATOM 879 N N . SER A 1 117 ? -19.705 8.786 0.822 1.00 86.06 117 SER A N 1
ATOM 880 C CA . SER A 1 117 ? -19.206 10.165 0.821 1.00 86.06 117 SER A CA 1
ATOM 881 C C . SER A 1 117 ? -18.053 10.344 -0.169 1.00 86.06 117 SER A C 1
ATOM 883 O O . SER A 1 117 ? -18.059 11.292 -0.955 1.00 86.06 117 SER A O 1
ATOM 885 N N . LEU A 1 118 ? -17.117 9.390 -0.216 1.00 84.44 118 LEU A N 1
ATOM 886 C CA . LEU A 1 118 ? -16.043 9.377 -1.210 1.00 84.44 118 LEU A CA 1
ATOM 887 C C . LEU A 1 118 ? -16.574 9.212 -2.638 1.00 84.44 118 LEU A C 1
ATOM 889 O O . LEU A 1 118 ? -15.994 9.777 -3.562 1.00 84.44 118 LEU A O 1
ATOM 893 N N . TYR A 1 119 ? -17.674 8.478 -2.834 1.00 84.69 119 TYR A N 1
ATOM 894 C CA . TYR A 1 119 ? -18.313 8.343 -4.145 1.00 84.69 119 TYR A CA 1
ATOM 895 C C . TYR A 1 119 ? -18.840 9.671 -4.658 1.00 84.69 119 TYR A C 1
ATOM 897 O O . TYR A 1 119 ? -18.496 10.084 -5.762 1.00 84.69 119 TYR A O 1
ATOM 905 N N . ILE A 1 120 ? -19.637 10.343 -3.828 1.00 86.31 120 ILE A N 1
ATOM 906 C CA . ILE A 1 120 ? -20.247 11.629 -4.159 1.00 86.31 120 ILE A CA 1
ATOM 907 C C . ILE A 1 120 ? -19.151 12.666 -4.404 1.00 86.31 120 ILE A C 1
ATOM 909 O O . ILE A 1 120 ? -19.216 13.421 -5.370 1.00 86.31 120 ILE A O 1
ATOM 913 N N . TRP A 1 121 ? -18.104 12.670 -3.574 1.00 87.81 121 TRP A N 1
ATOM 914 C CA . TRP A 1 121 ? -16.969 13.566 -3.762 1.00 87.81 121 TRP A CA 1
ATOM 915 C C . TRP A 1 121 ? -16.201 13.280 -5.059 1.00 87.81 121 TRP A C 1
ATOM 917 O O . TRP A 1 121 ? -15.856 14.214 -5.782 1.00 87.81 121 TRP A O 1
ATOM 927 N N . ALA A 1 122 ? -15.962 12.009 -5.391 1.00 83.94 122 ALA A N 1
ATOM 928 C CA . ALA A 1 122 ? -15.288 11.632 -6.629 1.00 83.94 122 ALA A CA 1
ATOM 929 C C . ALA A 1 122 ? -16.117 11.994 -7.871 1.00 83.94 122 ALA A C 1
ATOM 931 O O . ALA A 1 122 ? -15.564 12.518 -8.838 1.00 83.94 122 ALA A O 1
ATOM 932 N N . ASP A 1 123 ? -17.429 11.755 -7.841 1.00 84.62 123 ASP A N 1
ATOM 933 C CA . ASP A 1 123 ? -18.344 12.109 -8.929 1.00 84.62 123 ASP A CA 1
ATOM 934 C C . ASP A 1 123 ? -18.435 13.631 -9.118 1.00 84.62 123 ASP A C 1
ATOM 936 O O . ASP A 1 123 ? -18.314 14.143 -10.236 1.00 84.62 123 ASP A O 1
ATOM 940 N N . TRP A 1 124 ? -18.513 14.377 -8.012 1.00 85.56 124 TRP A N 1
ATOM 941 C CA . TRP A 1 124 ? -18.438 15.835 -8.024 1.00 85.56 124 TRP A CA 1
ATOM 942 C C . TRP A 1 124 ? -17.118 16.323 -8.631 1.00 85.56 124 TRP A C 1
ATOM 944 O O . TRP A 1 124 ? -17.122 17.137 -9.555 1.00 85.56 124 TRP A O 1
ATOM 954 N N . TYR A 1 125 ? -15.986 15.771 -8.190 1.00 83.88 125 TYR A N 1
ATOM 955 C CA . TYR A 1 125 ? -14.664 16.158 -8.680 1.00 83.88 125 TYR A CA 1
ATOM 956 C C . TYR A 1 125 ? -14.483 15.861 -10.178 1.00 83.88 125 TYR A C 1
ATOM 958 O O . TYR A 1 125 ? -13.893 16.657 -10.916 1.00 83.88 125 TYR A O 1
ATOM 966 N N . GLN A 1 126 ? -15.026 14.740 -10.664 1.00 77.38 126 GLN A N 1
ATOM 967 C CA . GLN A 1 126 ? -15.040 14.420 -12.092 1.00 77.38 126 GLN A CA 1
ATOM 968 C C . GLN A 1 126 ? -15.936 15.378 -12.882 1.00 77.38 126 GLN A C 1
ATOM 970 O O . GLN A 1 126 ? -15.538 15.847 -13.950 1.00 77.38 126 GLN A O 1
ATOM 975 N N . THR A 1 127 ? -17.110 15.716 -12.354 1.00 75.75 127 THR A N 1
ATOM 976 C CA . THR A 1 127 ? -18.042 16.659 -12.984 1.00 75.75 127 THR A CA 1
ATOM 977 C C . THR A 1 127 ? -17.438 18.064 -13.078 1.00 75.75 127 THR A C 1
ATOM 979 O O . THR A 1 127 ? -17.494 18.688 -14.141 1.00 75.75 127 THR A O 1
ATOM 982 N N . SER A 1 128 ? -16.735 18.527 -12.040 1.00 72.88 128 SER A N 1
ATOM 983 C CA . SER A 1 128 ? -16.000 19.799 -12.062 1.00 72.88 128 SER A CA 1
ATOM 984 C C . SER A 1 128 ? -14.876 19.825 -13.108 1.00 72.88 128 SER A C 1
ATOM 986 O O . SER A 1 128 ? -14.662 20.850 -13.756 1.00 72.88 128 SER A O 1
ATOM 988 N N . LYS A 1 129 ? -14.176 18.703 -13.336 1.00 63.38 129 LYS A N 1
ATOM 989 C CA . LYS A 1 129 ? -13.123 18.611 -14.368 1.00 63.38 129 LYS A CA 1
ATOM 990 C C . LYS A 1 129 ? -13.666 18.493 -15.791 1.00 63.38 129 LYS A C 1
ATOM 992 O O . LYS A 1 129 ? -13.071 19.069 -16.702 1.00 63.38 129 LYS A O 1
ATOM 997 N N . LYS A 1 130 ? -14.797 17.811 -16.000 1.00 59.19 130 LYS A N 1
ATOM 998 C CA . LYS A 1 130 ? -15.462 17.735 -17.316 1.00 59.19 130 LYS A CA 1
ATOM 999 C C . LYS A 1 130 ? -15.824 19.130 -17.844 1.00 59.19 130 LYS A C 1
ATOM 1001 O O . LYS A 1 130 ? -15.603 19.398 -19.021 1.00 59.19 130 LYS A O 1
ATOM 1006 N N . GLY A 1 131 ? -16.255 20.048 -16.974 1.00 56.91 131 GLY A N 1
ATOM 1007 C CA . GLY A 1 131 ? -16.504 21.450 -17.342 1.00 56.91 131 GLY A CA 1
ATOM 1008 C C . GLY A 1 131 ? -15.257 22.221 -17.810 1.00 56.91 131 GLY A C 1
ATOM 1009 O O . GLY A 1 131 ? -15.351 23.074 -18.691 1.00 56.91 131 GLY A O 1
ATOM 1010 N N . ILE A 1 132 ? -14.076 21.892 -17.276 1.00 59.94 132 ILE A N 1
ATOM 1011 C CA . ILE A 1 132 ? -12.788 22.484 -17.683 1.00 59.94 132 ILE A CA 1
ATOM 1012 C C . ILE A 1 132 ? -12.272 21.875 -18.995 1.00 59.94 132 ILE A C 1
ATOM 1014 O O . ILE A 1 132 ? -11.758 22.600 -19.844 1.00 59.94 132 ILE A O 1
ATOM 1018 N N . LEU A 1 133 ? -12.427 20.562 -19.192 1.00 60.03 133 LEU A N 1
ATOM 1019 C CA . LEU A 1 133 ? -11.973 19.877 -20.409 1.00 60.03 133 LEU A CA 1
ATOM 1020 C C . LEU A 1 133 ? -12.839 20.222 -21.632 1.00 60.03 133 LEU A C 1
ATOM 1022 O O . LEU A 1 133 ? -12.295 20.443 -22.711 1.00 60.03 133 LEU A O 1
ATOM 1026 N N . LEU A 1 134 ? -14.158 20.379 -21.461 1.00 59.81 134 LEU A N 1
ATOM 1027 C CA . LEU A 1 134 ? -15.062 20.829 -22.532 1.00 59.81 134 LEU A CA 1
ATOM 1028 C C . LEU A 1 134 ? -14.813 22.292 -22.943 1.00 59.81 134 LEU A C 1
ATOM 1030 O O . LEU A 1 134 ? -14.954 22.629 -24.113 1.00 59.81 134 LEU A O 1
ATOM 1034 N N . ARG A 1 135 ? -14.355 23.152 -22.019 1.00 56.94 135 ARG A N 1
ATOM 1035 C CA . ARG A 1 135 ? -13.894 24.521 -22.334 1.00 56.94 135 ARG A CA 1
ATOM 1036 C C . ARG A 1 135 ? -12.547 24.575 -23.058 1.00 56.94 135 ARG A C 1
ATOM 1038 O O . ARG A 1 135 ? -12.252 25.593 -23.672 1.00 56.94 135 ARG A O 1
ATOM 1045 N N . ARG A 1 136 ? -11.731 23.517 -22.981 1.00 57.19 136 ARG A N 1
ATOM 1046 C CA . ARG A 1 136 ? -10.416 23.429 -23.643 1.00 57.19 136 ARG A CA 1
ATOM 1047 C C . ARG A 1 136 ? -10.476 22.775 -25.030 1.00 57.19 136 ARG A C 1
ATOM 1049 O O . ARG A 1 136 ? -9.543 22.941 -25.803 1.00 57.19 136 ARG A O 1
ATOM 1056 N N . SER A 1 137 ? -11.572 22.083 -25.350 1.00 57.12 137 SER A N 1
ATOM 1057 C CA . SER A 1 137 ? -11.834 2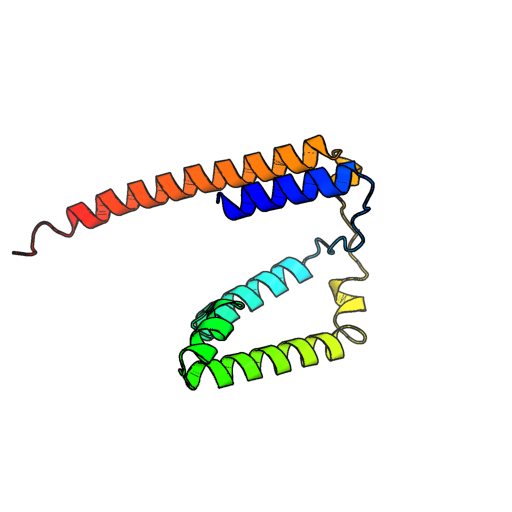1.451 -26.651 1.00 57.12 137 SER A CA 1
ATOM 1058 C C . SER A 1 137 ? -12.748 22.225 -27.643 1.00 57.12 137 SER A C 1
ATOM 1060 O O . SER A 1 137 ? -13.426 21.561 -28.426 1.00 57.12 137 SER A O 1
ATOM 1062 N N . PRO A 1 138 ? -12.826 23.574 -27.688 1.00 57.19 138 PRO A N 1
ATOM 1063 C CA . PRO A 1 138 ? -13.438 24.253 -28.837 1.00 57.19 138 PRO A CA 1
ATOM 1064 C C . PRO A 1 138 ? -12.620 24.169 -30.141 1.00 57.19 138 PRO A C 1
ATOM 1066 O O . PRO A 1 138 ? -13.187 24.406 -31.200 1.00 57.19 138 PRO A O 1
ATOM 1069 N N . ASP A 1 139 ? -11.327 23.820 -30.081 1.00 58.50 139 ASP A N 1
ATOM 1070 C CA . ASP A 1 139 ? -10.377 23.935 -31.208 1.00 58.50 139 ASP A CA 1
ATOM 1071 C C . ASP A 1 139 ? -9.701 22.606 -31.603 1.00 58.50 139 ASP A C 1
ATOM 1073 O O . ASP A 1 139 ? -8.491 22.523 -31.801 1.00 58.50 139 ASP A O 1
ATOM 1077 N N . ALA A 1 140 ? -10.479 21.535 -31.736 1.00 55.66 140 ALA A N 1
ATOM 1078 C CA . ALA A 1 140 ? -10.026 20.345 -32.458 1.00 55.66 140 ALA A CA 1
ATOM 1079 C C . ALA A 1 140 ? -11.010 20.054 -33.596 1.00 55.66 140 ALA A C 1
ATOM 1081 O O . ALA A 1 140 ? -11.935 19.256 -33.447 1.00 55.66 140 ALA A O 1
ATOM 1082 N N . ARG A 1 141 ? -10.829 20.786 -34.701 1.00 49.72 141 ARG A N 1
ATOM 1083 C CA . ARG A 1 141 ? -11.356 20.454 -36.027 1.00 49.72 141 ARG A CA 1
ATOM 1084 C C . ARG A 1 141 ? -10.244 19.796 -36.835 1.00 49.72 141 ARG A C 1
ATOM 1086 O O . ARG A 1 141 ? -9.094 20.269 -36.702 1.00 49.72 141 ARG A O 1
#

Secondary structure (DSSP, 8-state):
-HHHHHHHHHHHHHHHTT---S-----SHHHHHHHHHHHHHHHHTTS-HHHHHHHHHTT-THHHHHHHHHHHHHHHHHHHIIIIIIIIIITTS----HHHHSHHHHHHHHHHHHHHHHHHHHHHHHHHHHHHHHHH-S---